Protein AF-0000000067926558 (afdb_homodimer)

Structure (mmCIF, N/CA/C/O backbone):
data_AF-0000000067926558-model_v1
#
loop_
_entity.id
_entity.type
_entity.pdbx_description
1 polymer 'Rop-like family nitrogen fixation protein'
#
loop_
_atom_site.group_PDB
_atom_site.id
_atom_site.type_symbol
_atom_site.label_atom_id
_atom_site.label_alt_id
_atom_site.label_comp_id
_atom_site.label_asym_id
_atom_site.label_entity_id
_atom_site.label_seq_id
_atom_site.pdbx_PDB_ins_code
_atom_site.Cartn_x
_atom_site.Cartn_y
_atom_site.Cartn_z
_atom_site.occupancy
_atom_site.B_iso_or_equiv
_atom_site.auth_seq_id
_atom_site.auth_comp_id
_atom_site.auth_asym_id
_atom_site.auth_atom_id
_atom_site.pdbx_PDB_model_num
ATOM 1 N N . MET A 1 1 ? 13.602 -33.906 -11.336 1 69.56 1 MET A N 1
ATOM 2 C CA . MET A 1 1 ? 12.398 -33.094 -11.203 1 69.56 1 MET A CA 1
ATOM 3 C C . MET A 1 1 ? 11.867 -32.688 -12.578 1 69.56 1 MET A C 1
ATOM 5 O O . MET A 1 1 ? 12.648 -32.406 -13.492 1 69.56 1 MET A O 1
ATOM 9 N N . SER A 1 2 ? 10.602 -33 -12.828 1 86.44 2 SER A N 1
ATOM 10 C CA . SER A 1 2 ? 10.016 -32.594 -14.102 1 86.44 2 SER A CA 1
ATOM 11 C C . SER A 1 2 ? 9.852 -31.078 -14.195 1 86.44 2 SER A C 1
ATOM 13 O O . SER A 1 2 ? 9.984 -30.375 -13.188 1 86.44 2 SER A O 1
ATOM 15 N N . ASN A 1 3 ? 9.875 -30.562 -15.383 1 87.88 3 ASN A N 1
ATOM 16 C CA . ASN A 1 3 ? 9.625 -29.141 -15.602 1 87.88 3 ASN A CA 1
ATOM 17 C C . ASN A 1 3 ? 8.391 -28.672 -14.836 1 87.88 3 ASN A C 1
ATOM 19 O O . ASN A 1 3 ? 8.398 -27.578 -14.258 1 87.88 3 ASN A O 1
ATOM 23 N N . LEU A 1 4 ? 7.43 -29.531 -14.734 1 91 4 LEU A N 1
ATOM 24 C CA . LEU A 1 4 ? 6.188 -29.188 -14.047 1 91 4 LEU A CA 1
ATOM 25 C C . LEU A 1 4 ? 6.41 -29.078 -12.547 1 91 4 LEU A C 1
ATOM 27 O O . LEU A 1 4 ? 5.902 -28.156 -11.906 1 91 4 LEU A O 1
ATOM 31 N N . GLU A 1 5 ? 7.172 -30.047 -12.047 1 93 5 GLU A N 1
ATOM 32 C CA . GLU A 1 5 ? 7.488 -30.031 -10.625 1 93 5 GLU A CA 1
ATOM 33 C C . GLU A 1 5 ? 8.258 -28.781 -10.242 1 93 5 GLU A C 1
ATOM 35 O O . GLU A 1 5 ? 8.031 -28.203 -9.18 1 93 5 GLU A O 1
ATOM 40 N N . GLU A 1 6 ? 9.109 -28.359 -11.117 1 94.5 6 GLU A N 1
ATOM 41 C CA . GLU A 1 6 ? 9.891 -27.141 -10.891 1 94.5 6 GLU A CA 1
ATOM 42 C C . GLU A 1 6 ? 9 -25.906 -10.906 1 94.5 6 GLU A C 1
ATOM 44 O O . GLU A 1 6 ? 9.18 -25 -10.086 1 94.5 6 GLU A O 1
ATOM 49 N N . LEU A 1 7 ? 8.039 -25.844 -11.828 1 95.19 7 LEU A N 1
ATOM 50 C CA . LEU A 1 7 ? 7.113 -24.719 -11.914 1 95.19 7 LEU A CA 1
ATOM 51 C C . LEU A 1 7 ? 6.219 -24.656 -10.68 1 95.19 7 LEU A C 1
ATOM 53 O O . LEU A 1 7 ? 5.938 -23.562 -10.164 1 95.19 7 LEU A O 1
ATOM 57 N N . GLN A 1 8 ? 5.871 -25.844 -10.203 1 95.81 8 GLN A N 1
ATOM 58 C CA . GLN A 1 8 ? 5.027 -25.906 -9.008 1 95.81 8 GLN A CA 1
ATOM 59 C C . GLN A 1 8 ? 5.77 -25.391 -7.781 1 95.81 8 GLN A C 1
ATOM 61 O O . GLN A 1 8 ? 5.199 -24.656 -6.965 1 95.81 8 GLN A O 1
ATOM 66 N N . LYS A 1 9 ? 6.961 -25.75 -7.758 1 96.75 9 LYS A N 1
ATOM 67 C CA . LYS A 1 9 ? 7.793 -25.297 -6.648 1 96.75 9 LYS A CA 1
ATOM 68 C C . LYS A 1 9 ? 7.992 -23.781 -6.711 1 96.75 9 LYS A C 1
ATOM 70 O O . LYS A 1 9 ? 7.961 -23.109 -5.68 1 96.75 9 LYS A O 1
ATOM 75 N N . LYS A 1 10 ? 8.211 -23.234 -7.875 1 96.94 10 LYS A N 1
ATOM 76 C CA . LYS A 1 10 ? 8.367 -21.797 -8.062 1 96.94 10 LYS A CA 1
ATOM 77 C C . LYS A 1 10 ? 7.121 -21.047 -7.621 1 96.94 10 LYS A C 1
ATOM 79 O O . LYS A 1 10 ? 7.215 -20.031 -6.93 1 96.94 10 LYS A O 1
ATOM 84 N N . VAL A 1 11 ? 5.984 -21.531 -7.984 1 97.81 11 VAL A N 1
ATOM 85 C CA . VAL A 1 11 ? 4.723 -20.875 -7.641 1 97.81 11 VAL A CA 1
ATOM 86 C C . VAL A 1 11 ? 4.539 -20.875 -6.12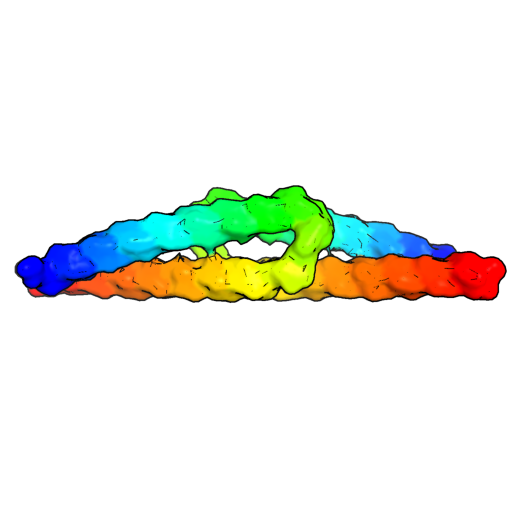1 1 97.81 11 VAL A C 1
ATOM 88 O O . VAL A 1 11 ? 4.133 -19.875 -5.539 1 97.81 11 VAL A O 1
ATOM 91 N N . ARG A 1 12 ? 4.898 -21.984 -5.559 1 97.38 12 ARG A N 1
ATOM 92 C CA . ARG A 1 12 ? 4.766 -22.078 -4.109 1 97.38 12 ARG A CA 1
ATOM 93 C C . ARG A 1 12 ? 5.664 -21.062 -3.408 1 97.38 12 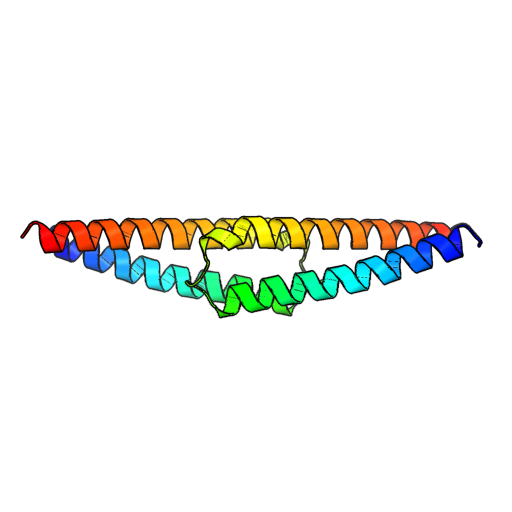ARG A C 1
ATOM 95 O O . ARG A 1 12 ? 5.238 -20.406 -2.459 1 97.38 12 ARG A O 1
ATOM 102 N N . LYS A 1 13 ? 6.836 -21 -3.865 1 97.88 13 LYS A N 1
ATOM 103 C CA . LYS A 1 13 ? 7.785 -20.047 -3.297 1 97.88 13 LYS A CA 1
ATOM 104 C C . LYS A 1 13 ? 7.297 -18.609 -3.48 1 97.88 13 LYS A C 1
ATOM 106 O O . LYS A 1 13 ? 7.395 -17.797 -2.562 1 97.88 13 LYS A O 1
ATOM 111 N N . LEU A 1 14 ? 6.797 -18.312 -4.625 1 98.12 14 LEU A N 1
ATOM 112 C CA . LEU A 1 14 ? 6.316 -16.969 -4.93 1 98.12 14 LEU A CA 1
ATOM 113 C C . LEU A 1 14 ? 5.066 -16.641 -4.113 1 98.12 14 LEU A C 1
ATOM 115 O O . LEU A 1 14 ? 4.859 -15.492 -3.725 1 98.12 14 LEU A O 1
ATOM 119 N N . GLN A 1 15 ? 4.293 -17.656 -3.793 1 97.88 15 GLN A N 1
ATOM 120 C CA . GLN A 1 15 ? 3.111 -17.453 -2.961 1 97.88 15 GLN A CA 1
ATOM 121 C C . GLN A 1 15 ? 3.502 -17.016 -1.549 1 97.88 15 GLN A C 1
ATOM 123 O O . GLN A 1 15 ? 2.893 -16.109 -0.978 1 97.88 15 GLN A O 1
ATOM 128 N N . SER A 1 16 ? 4.523 -17.688 -1.145 1 98.12 16 SER A N 1
ATOM 129 C CA . SER A 1 16 ? 5.023 -17.312 0.173 1 98.12 16 SER A CA 1
ATOM 130 C C . SER A 1 16 ? 5.566 -15.883 0.172 1 98.12 16 SER A C 1
ATOM 132 O O . SER A 1 16 ? 5.266 -15.094 1.075 1 98.12 16 SER A O 1
ATOM 134 N N . ARG A 1 17 ? 6.309 -15.523 -0.751 1 98.12 17 ARG A N 1
ATOM 135 C CA . ARG A 1 17 ? 6.867 -14.188 -0.882 1 98.12 17 ARG A CA 1
ATOM 136 C C . ARG A 1 17 ? 5.762 -13.141 -1.028 1 98.12 17 ARG A C 1
ATOM 138 O O . ARG A 1 17 ? 5.855 -12.047 -0.467 1 98.12 17 ARG A O 1
ATOM 145 N N . ALA A 1 18 ? 4.77 -13.477 -1.748 1 98.25 18 ALA A N 1
ATOM 146 C CA . ALA A 1 18 ? 3.643 -12.57 -1.945 1 98.25 18 ALA A CA 1
ATOM 147 C C . ALA A 1 18 ? 2.896 -12.328 -0.636 1 98.25 18 ALA A C 1
ATOM 149 O O . ALA A 1 18 ? 2.473 -11.203 -0.355 1 98.25 18 ALA A O 1
ATOM 150 N N . GLY A 1 19 ? 2.785 -13.367 0.165 1 97.44 19 GLY A N 1
ATOM 151 C CA . GLY A 1 19 ? 2.188 -13.219 1.481 1 97.44 19 GLY A CA 1
ATOM 152 C C . GLY A 1 19 ? 2.939 -12.242 2.369 1 97.44 19 GLY A C 1
ATOM 153 O O . GLY A 1 19 ? 2.332 -11.391 3.023 1 97.44 19 GLY A O 1
ATOM 154 N N . THR A 1 20 ? 4.195 -12.383 2.311 1 98.06 20 THR A N 1
ATOM 155 C CA . THR A 1 20 ? 5.043 -11.492 3.098 1 98.06 20 THR A CA 1
ATOM 156 C C . THR A 1 20 ? 4.93 -10.055 2.605 1 98.06 20 THR A C 1
ATOM 158 O O . THR A 1 20 ? 4.801 -9.125 3.406 1 98.06 20 THR A O 1
ATOM 161 N N . ALA A 1 21 ? 4.977 -9.891 1.312 1 97.75 21 ALA A N 1
ATOM 162 C CA . ALA A 1 21 ? 4.867 -8.555 0.726 1 97.75 21 ALA A CA 1
ATOM 163 C C . ALA A 1 21 ? 3.518 -7.922 1.051 1 97.75 21 ALA A C 1
ATOM 165 O O . ALA A 1 21 ? 3.439 -6.727 1.35 1 97.75 21 ALA A O 1
ATOM 166 N N . LYS A 1 22 ? 2.525 -8.695 0.993 1 97.75 22 LYS A N 1
ATOM 167 C CA . LYS A 1 22 ? 1.184 -8.25 1.354 1 97.75 22 LYS A CA 1
ATOM 168 C C . LYS A 1 22 ? 1.143 -7.742 2.793 1 97.75 22 LYS A C 1
ATOM 170 O O . LYS A 1 22 ? 0.62 -6.656 3.059 1 97.75 22 LYS A O 1
ATOM 175 N N . MET A 1 23 ? 1.716 -8.516 3.646 1 97.25 23 MET A N 1
ATOM 176 C CA . MET A 1 23 ? 1.694 -8.164 5.062 1 97.25 23 MET A CA 1
ATOM 177 C C . MET A 1 23 ? 2.479 -6.879 5.312 1 97.25 23 MET A C 1
ATOM 179 O O . MET A 1 23 ? 2.076 -6.051 6.133 1 97.25 23 MET A O 1
ATOM 183 N N . GLU A 1 24 ? 3.533 -6.754 4.637 1 97.62 24 GLU A N 1
ATOM 184 C CA . GLU A 1 24 ? 4.352 -5.551 4.766 1 97.62 24 GLU A CA 1
ATOM 185 C C . GLU A 1 24 ? 3.592 -4.312 4.293 1 97.62 24 GLU A C 1
ATOM 187 O O . GLU A 1 24 ? 3.621 -3.273 4.953 1 97.62 24 GLU A O 1
ATOM 192 N N . LEU A 1 25 ? 2.986 -4.426 3.209 1 98.31 25 LEU A N 1
ATOM 193 C CA . LEU A 1 25 ? 2.219 -3.303 2.68 1 98.31 25 LEU A CA 1
ATOM 194 C C . LEU A 1 25 ? 1.044 -2.971 3.594 1 98.31 25 LEU A C 1
ATOM 196 O O . LEU A 1 25 ? 0.765 -1.797 3.852 1 98.31 25 LEU A O 1
ATOM 200 N N . HIS A 1 26 ? 0.409 -4.02 3.984 1 97.25 26 HIS A N 1
ATOM 201 C CA . HIS A 1 26 ? -0.708 -3.854 4.906 1 97.25 26 HIS A CA 1
ATOM 202 C C . HIS A 1 26 ? -0.271 -3.135 6.18 1 97.25 26 HIS A C 1
ATOM 204 O O . HIS A 1 26 ? -0.895 -2.152 6.586 1 97.25 26 HIS A O 1
ATOM 210 N N . ASP A 1 27 ? 0.769 -3.619 6.816 1 96.69 27 ASP A N 1
ATOM 211 C CA . ASP A 1 27 ? 1.287 -3.021 8.047 1 96.69 27 ASP A CA 1
ATOM 212 C C . ASP A 1 27 ? 1.684 -1.564 7.82 1 96.69 27 ASP A C 1
ATOM 214 O O . ASP A 1 27 ? 1.413 -0.706 8.664 1 96.69 27 ASP A O 1
ATOM 218 N N . LEU A 1 28 ? 2.375 -1.308 6.754 1 97.75 28 LEU A N 1
ATOM 219 C CA . LEU A 1 28 ? 2.781 0.057 6.438 1 97.75 28 LEU A CA 1
ATOM 220 C C . LEU A 1 28 ? 1.569 0.976 6.332 1 97.75 28 LEU A C 1
ATOM 222 O O . LEU A 1 28 ? 1.573 2.082 6.879 1 97.75 28 LEU A O 1
ATOM 226 N N . ALA A 1 29 ? 0.563 0.484 5.637 1 97.19 29 ALA A N 1
ATOM 227 C CA . ALA A 1 29 ? -0.631 1.303 5.445 1 97.19 29 ALA A CA 1
ATOM 228 C C . ALA A 1 29 ? -1.295 1.624 6.781 1 97.19 29 ALA A C 1
ATOM 230 O O . ALA A 1 29 ? -1.766 2.744 6.992 1 97.19 29 ALA A O 1
ATOM 231 N N . GLU A 1 30 ? -1.33 0.701 7.723 1 95.88 30 GLU A N 1
ATOM 232 C CA . GLU A 1 30 ? -1.953 0.871 9.031 1 95.88 30 GLU A CA 1
ATOM 233 C C . GLU A 1 30 ? -1.202 1.9 9.867 1 95.88 30 GLU A C 1
ATOM 235 O O . GLU A 1 30 ? -1.804 2.602 10.688 1 95.88 30 GLU A O 1
ATOM 240 N N . ASP A 1 31 ? 0.043 2.008 9.594 1 95.38 31 ASP A N 1
ATOM 241 C CA . ASP A 1 31 ? 0.91 2.818 10.438 1 95.38 31 ASP A CA 1
ATOM 242 C C . ASP A 1 31 ? 1.013 4.25 9.914 1 95.38 31 ASP A C 1
ATOM 244 O O . ASP A 1 31 ? 1.597 5.117 10.57 1 95.38 31 ASP A O 1
ATOM 248 N N . LEU A 1 32 ? 0.461 4.504 8.758 1 95.69 32 LEU A N 1
ATOM 249 C CA . LEU A 1 32 ? 0.519 5.871 8.258 1 95.69 32 LEU A CA 1
ATOM 250 C C . LEU A 1 32 ? -0.087 6.848 9.258 1 95.69 32 LEU A C 1
ATOM 252 O O . LEU A 1 32 ? -1.04 6.508 9.961 1 95.69 32 LEU A O 1
ATOM 256 N N . PRO A 1 33 ? 0.751 7.957 9.289 1 95.94 33 PRO A N 1
ATOM 257 C CA . PRO A 1 33 ? 1.714 8.602 8.391 1 95.94 33 PRO A CA 1
ATOM 258 C C . PRO A 1 33 ? 3.158 8.203 8.695 1 95.94 33 PRO A C 1
ATOM 260 O O . PRO A 1 33 ? 4.078 8.633 7.996 1 95.94 33 PRO A O 1
ATOM 263 N N . VAL A 1 34 ? 3.279 7.387 9.75 1 94.06 34 VAL A N 1
ATOM 264 C CA . VAL A 1 34 ? 4.633 6.926 10.047 1 94.06 34 VAL A CA 1
ATOM 265 C C . VAL A 1 34 ? 5.199 6.184 8.836 1 94.06 34 VAL A C 1
ATOM 267 O O . VAL A 1 34 ? 4.504 5.387 8.203 1 94.06 34 VAL A O 1
ATOM 270 N N . ASN A 1 35 ? 6.484 6.527 8.406 1 95.44 35 ASN A N 1
ATOM 271 C CA . ASN A 1 35 ? 7.211 5.867 7.324 1 95.44 35 ASN A CA 1
ATOM 272 C C . ASN A 1 35 ? 6.508 6.051 5.98 1 95.44 35 ASN A C 1
ATOM 274 O O . ASN A 1 35 ? 6.543 5.156 5.133 1 95.44 35 ASN A O 1
ATOM 278 N N . TRP A 1 36 ? 5.844 7.156 5.844 1 97.31 36 TRP A N 1
ATOM 279 C CA . TRP A 1 36 ? 5.137 7.406 4.59 1 97.31 36 TRP A CA 1
ATOM 280 C C . TRP A 1 36 ? 6.105 7.434 3.416 1 97.31 36 TRP A C 1
ATOM 282 O O . TRP A 1 36 ? 5.734 7.094 2.289 1 97.31 36 TRP A O 1
ATOM 292 N N . THR A 1 37 ? 7.324 7.734 3.619 1 97.62 37 THR A N 1
ATOM 293 C CA . THR A 1 37 ? 8.312 7.844 2.553 1 97.62 37 THR A CA 1
ATOM 294 C C . THR A 1 37 ? 8.672 6.465 2.004 1 97.62 37 THR A C 1
ATOM 296 O O . THR A 1 37 ? 9.297 6.355 0.945 1 97.62 37 THR A O 1
ATOM 299 N N . GLN A 1 38 ? 8.203 5.426 2.693 1 97.75 38 GLN A N 1
ATOM 300 C CA . GLN A 1 38 ? 8.508 4.062 2.277 1 97.75 38 GLN A CA 1
ATOM 301 C C . GLN A 1 38 ? 7.406 3.504 1.379 1 97.75 38 GLN A C 1
ATOM 303 O O . GLN A 1 38 ? 7.531 2.398 0.848 1 97.75 38 GLN A O 1
ATOM 308 N N . ILE A 1 39 ? 6.34 4.207 1.167 1 98.5 39 ILE A N 1
ATOM 309 C CA . ILE A 1 39 ? 5.168 3.73 0.445 1 98.5 39 ILE A CA 1
ATOM 310 C C . ILE A 1 39 ? 5.578 3.256 -0.947 1 98.5 39 ILE A C 1
ATOM 312 O O . ILE A 1 39 ? 5.25 2.135 -1.349 1 98.5 39 ILE A O 1
ATOM 316 N N . LYS A 1 40 ? 6.355 4.062 -1.646 1 97.56 40 LYS A N 1
ATOM 317 C CA . LYS A 1 40 ? 6.676 3.766 -3.039 1 97.56 40 LYS A CA 1
ATOM 318 C C . LYS A 1 40 ? 7.516 2.496 -3.152 1 97.56 40 LYS A C 1
ATOM 320 O O . LYS A 1 40 ? 7.219 1.617 -3.963 1 97.56 40 LYS A O 1
ATOM 325 N N . VAL A 1 41 ? 8.469 2.385 -2.309 1 97.69 41 VAL A N 1
ATOM 326 C CA . VAL A 1 41 ? 9.406 1.269 -2.41 1 97.69 41 VAL A CA 1
ATOM 327 C C . VAL A 1 41 ? 8.703 -0.031 -2.021 1 97.69 41 VAL A C 1
ATOM 329 O O . VAL A 1 41 ? 8.875 -1.058 -2.682 1 97.69 41 VAL A O 1
ATOM 332 N N . VAL A 1 42 ? 7.863 -0.007 -0.917 1 98.25 42 VAL A N 1
ATOM 333 C CA . VAL A 1 42 ? 7.152 -1.198 -0.459 1 98.25 42 VAL A CA 1
ATOM 334 C C . VAL A 1 42 ? 6.098 -1.6 -1.487 1 98.25 42 VAL A C 1
ATOM 336 O O . VAL A 1 42 ? 5.941 -2.783 -1.796 1 98.25 42 VAL A O 1
ATOM 339 N N . ALA A 1 43 ? 5.461 -0.628 -2.045 1 98.44 43 ALA A N 1
ATOM 340 C CA . ALA A 1 43 ? 4.438 -0.89 -3.055 1 98.44 43 ALA A CA 1
ATOM 341 C C . ALA A 1 43 ? 5.055 -1.478 -4.32 1 98.44 43 ALA A C 1
ATOM 343 O O . ALA A 1 43 ? 4.508 -2.41 -4.91 1 98.44 43 ALA A O 1
ATOM 344 N N . GLU A 1 44 ? 6.168 -0.911 -4.777 1 97.94 44 GLU A N 1
ATOM 345 C CA . GLU A 1 44 ? 6.852 -1.425 -5.961 1 97.94 44 GLU A CA 1
ATOM 346 C C . GLU A 1 44 ? 7.305 -2.867 -5.754 1 97.94 44 GLU A C 1
ATOM 348 O O . GLU A 1 44 ? 7.164 -3.703 -6.648 1 97.94 44 GLU A O 1
ATOM 353 N N . ARG A 1 45 ? 7.828 -3.141 -4.574 1 98.12 45 ARG A N 1
ATOM 354 C CA . ARG A 1 45 ? 8.234 -4.504 -4.246 1 98.12 45 ARG A CA 1
ATOM 355 C C . ARG A 1 45 ? 7.039 -5.445 -4.246 1 98.12 45 ARG A C 1
ATOM 357 O O . ARG A 1 45 ? 7.113 -6.551 -4.793 1 98.12 45 ARG A O 1
ATOM 364 N N . THR A 1 46 ? 5.938 -4.992 -3.674 1 98.69 46 THR A N 1
ATOM 365 C CA . THR A 1 46 ? 4.73 -5.809 -3.609 1 98.69 46 THR A CA 1
ATOM 366 C C . THR A 1 46 ? 4.176 -6.066 -5.008 1 98.69 46 THR A C 1
ATOM 368 O O . THR A 1 46 ? 3.865 -7.207 -5.355 1 98.69 46 THR A O 1
ATOM 371 N N . PHE A 1 47 ? 4.16 -5.086 -5.824 1 98.56 47 PHE A N 1
ATOM 372 C 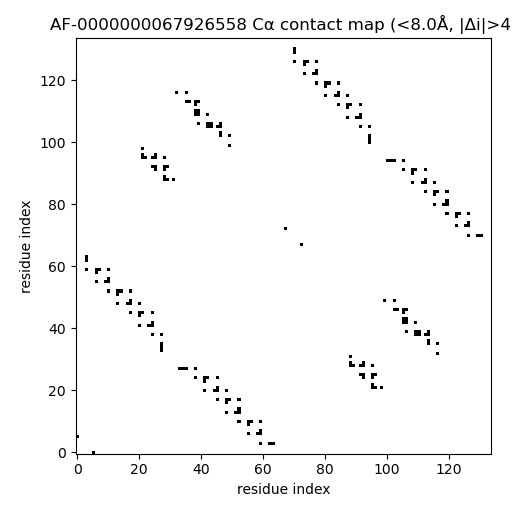CA . PHE A 1 47 ? 3.695 -5.223 -7.199 1 98.56 47 PHE A CA 1
ATOM 373 C C . PHE A 1 47 ? 4.539 -6.242 -7.957 1 98.56 47 PHE A C 1
ATOM 375 O O . PHE A 1 47 ? 3.998 -7.117 -8.641 1 98.56 47 PHE A O 1
ATOM 382 N N . ALA A 1 48 ? 5.832 -6.109 -7.832 1 98.5 48 ALA A N 1
ATOM 383 C CA . ALA A 1 48 ? 6.746 -6.977 -8.57 1 98.5 48 ALA A CA 1
ATOM 384 C C . ALA A 1 48 ? 6.539 -8.445 -8.188 1 98.5 48 ALA A C 1
ATOM 386 O O . ALA A 1 48 ? 6.547 -9.32 -9.055 1 98.5 48 ALA A O 1
ATOM 387 N N . VAL A 1 49 ? 6.301 -8.656 -6.895 1 98.31 49 VAL A N 1
ATOM 388 C CA . VAL A 1 49 ? 6.133 -10.023 -6.43 1 98.31 49 VAL A CA 1
ATOM 389 C C . VAL A 1 49 ? 4.832 -10.602 -6.98 1 98.31 49 VAL A C 1
ATOM 391 O O . VAL A 1 49 ? 4.801 -11.75 -7.445 1 98.31 49 VAL A O 1
ATOM 394 N N . PHE A 1 50 ? 3.805 -9.828 -6.984 1 98.56 50 PHE A N 1
ATOM 395 C CA . PHE A 1 50 ? 2.523 -10.328 -7.469 1 98.56 50 PHE A CA 1
ATOM 396 C C . PHE A 1 50 ? 2.541 -10.477 -8.984 1 98.56 50 PHE A C 1
ATOM 398 O O . PHE A 1 50 ? 1.91 -11.391 -9.531 1 98.56 50 PHE A O 1
ATOM 405 N N . ALA A 1 51 ? 3.266 -9.609 -9.68 1 98.19 51 ALA A N 1
ATOM 406 C CA . ALA A 1 51 ? 3.43 -9.758 -11.125 1 98.19 51 ALA A CA 1
ATOM 407 C C . ALA A 1 51 ? 4.168 -11.047 -11.469 1 98.19 51 ALA A C 1
ATOM 409 O O . ALA A 1 51 ? 3.783 -11.766 -12.398 1 98.19 51 ALA A O 1
ATOM 410 N N . GLU A 1 52 ? 5.18 -11.273 -10.711 1 98.19 52 GLU A N 1
ATOM 411 C CA . GLU A 1 52 ? 5.93 -12.508 -10.914 1 98.19 52 GLU A CA 1
ATOM 412 C C . GLU A 1 52 ? 5.07 -13.734 -10.609 1 98.19 52 GLU A C 1
ATOM 414 O O . GLU A 1 52 ? 5.117 -14.727 -11.336 1 98.19 52 GLU A O 1
ATOM 419 N N . LEU A 1 53 ? 4.309 -13.656 -9.5 1 98.25 53 LEU A N 1
ATOM 420 C CA . LEU A 1 53 ? 3.42 -14.75 -9.125 1 98.25 53 LEU A CA 1
ATOM 421 C C . LEU A 1 53 ? 2.383 -15.008 -10.211 1 98.25 53 LEU A C 1
ATOM 423 O O . LEU A 1 53 ? 2.146 -16.156 -10.594 1 98.25 53 LEU A O 1
ATOM 427 N N . ASP A 1 54 ? 1.815 -13.992 -10.68 1 97.44 54 ASP A N 1
ATOM 428 C CA . ASP A 1 54 ? 0.812 -14.109 -11.734 1 97.44 54 ASP A CA 1
ATOM 429 C C . ASP A 1 54 ? 1.4 -14.758 -12.984 1 97.44 54 ASP A C 1
ATOM 431 O O . ASP A 1 54 ? 0.779 -15.641 -13.586 1 97.44 54 ASP A O 1
ATOM 435 N N . ALA A 1 55 ? 2.592 -14.289 -13.375 1 97.56 55 ALA A N 1
ATOM 436 C CA . ALA A 1 55 ? 3.271 -14.852 -14.539 1 97.56 55 ALA A CA 1
ATOM 437 C C . ALA A 1 55 ? 3.572 -16.328 -14.336 1 97.56 55 ALA A C 1
ATOM 439 O O . ALA A 1 55 ? 3.377 -17.141 -15.242 1 97.56 55 ALA A O 1
ATOM 440 N N . ALA A 1 56 ? 3.998 -16.641 -13.125 1 97.62 56 ALA A N 1
ATOM 441 C CA . ALA A 1 56 ? 4.344 -18.031 -12.82 1 97.62 56 ALA A CA 1
ATOM 442 C C . ALA A 1 56 ? 3.107 -18.922 -12.844 1 97.62 56 ALA A C 1
ATOM 444 O O . ALA A 1 56 ? 3.162 -20.047 -13.328 1 97.62 56 ALA A O 1
ATOM 445 N N . LYS A 1 57 ? 2.008 -18.438 -12.359 1 97.25 57 LYS A N 1
ATOM 446 C CA . LYS A 1 57 ? 0.759 -19.188 -12.375 1 97.25 57 LYS A CA 1
ATOM 447 C C . LYS A 1 57 ? 0.281 -19.438 -13.805 1 97.25 57 LYS A C 1
ATOM 449 O O . LYS A 1 57 ? -0.206 -20.516 -14.117 1 97.25 57 LYS A O 1
ATOM 454 N N . ARG A 1 58 ? 0.472 -18.469 -14.617 1 96.5 58 ARG A N 1
ATOM 455 C CA . ARG A 1 58 ? 0.1 -18.609 -16.016 1 96.5 58 ARG A CA 1
ATOM 456 C C . ARG A 1 58 ? 0.976 -19.656 -16.719 1 96.5 58 ARG A C 1
ATOM 458 O O . ARG A 1 58 ? 0.482 -20.469 -17.5 1 96.5 58 ARG A O 1
ATOM 465 N N . ASP A 1 59 ? 2.23 -19.594 -16.391 1 95.88 59 ASP A N 1
ATOM 466 C CA . ASP A 1 59 ? 3.158 -20.578 -16.938 1 95.88 59 ASP A CA 1
ATOM 467 C C . ASP A 1 59 ? 2.795 -21.984 -16.484 1 95.88 59 ASP A C 1
ATOM 469 O O . ASP A 1 59 ? 2.834 -22.922 -17.281 1 95.88 59 ASP A O 1
ATOM 473 N N . LEU A 1 60 ? 2.467 -22.188 -15.234 1 95.62 60 LEU A N 1
ATOM 474 C CA . LEU A 1 60 ? 2.086 -23.484 -14.68 1 95.62 60 LEU A CA 1
ATOM 475 C C . LEU A 1 60 ? 0.812 -24 -15.344 1 95.62 60 LEU A C 1
ATOM 477 O O . LEU A 1 60 ? 0.747 -25.156 -15.742 1 95.62 60 LEU A O 1
ATOM 481 N N . ALA A 1 61 ? -0.17 -23.094 -15.484 1 94.81 61 ALA A N 1
ATOM 482 C CA . ALA A 1 61 ? -1.43 -23.469 -16.109 1 94.81 61 ALA A CA 1
ATOM 483 C C . ALA A 1 61 ? -1.206 -23.906 -17.562 1 94.81 61 ALA A C 1
ATOM 485 O O . ALA A 1 61 ? -1.782 -24.906 -18.016 1 94.81 61 ALA A O 1
ATOM 486 N N . ALA A 1 62 ? -0.304 -23.188 -18.234 1 93.81 62 ALA A N 1
ATOM 487 C CA . ALA A 1 62 ? -0.001 -23.5 -19.625 1 93.81 62 ALA A CA 1
ATOM 488 C C . ALA A 1 62 ? 0.703 -24.844 -19.75 1 93.81 62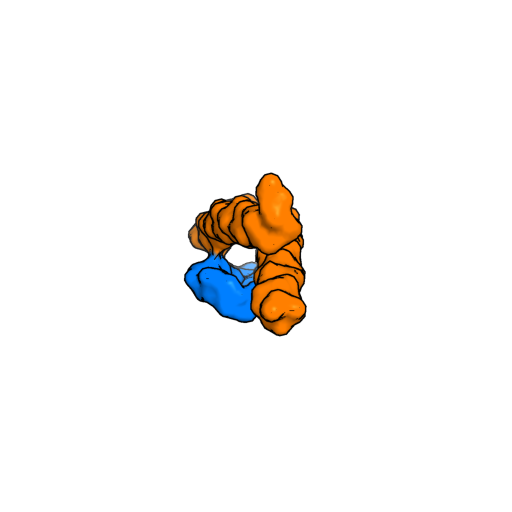 ALA A C 1
ATOM 490 O O . ALA A 1 62 ? 0.457 -25.609 -20.688 1 93.81 62 ALA A O 1
ATOM 491 N N . SER A 1 63 ? 1.535 -25.188 -18.781 1 90.31 63 SER A N 1
ATOM 492 C CA . SER A 1 63 ? 2.297 -26.438 -18.781 1 90.31 63 SER A CA 1
ATOM 493 C C . SER A 1 63 ? 1.411 -27.625 -18.438 1 90.31 63 SER A C 1
AT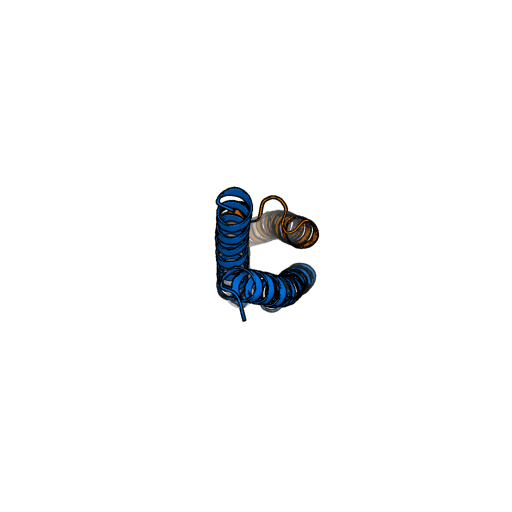OM 495 O O . SER A 1 63 ? 1.659 -28.734 -18.891 1 90.31 63 SER A O 1
ATOM 497 N N . GLU A 1 64 ? 0.424 -27.406 -17.609 1 89.31 64 GLU A N 1
ATOM 498 C CA . GLU A 1 64 ? -0.5 -28.469 -17.219 1 89.31 64 GLU A CA 1
ATOM 499 C C . GLU A 1 64 ? -1.445 -28.828 -18.375 1 89.31 64 GLU A C 1
ATOM 501 O O . GLU A 1 64 ? -1.849 -29.984 -18.516 1 89.31 64 GLU A O 1
ATOM 506 N N . THR A 1 65 ? -1.755 -27.797 -19.172 1 86.44 65 THR A N 1
ATOM 507 C CA . THR A 1 65 ? -2.668 -28.031 -20.297 1 86.44 65 THR A CA 1
ATOM 508 C C . THR A 1 65 ? -1.93 -28.641 -21.484 1 86.44 65 THR A C 1
ATOM 510 O O . THR A 1 65 ? -2.529 -29.344 -22.297 1 86.44 65 THR A O 1
ATOM 513 N N . ALA A 1 66 ? -0.732 -28.406 -21.625 1 82.38 66 ALA A N 1
ATOM 514 C CA . ALA A 1 66 ? 0.062 -28.922 -22.734 1 82.38 66 ALA A CA 1
ATOM 515 C C . ALA A 1 66 ? 0.394 -30.406 -22.531 1 82.38 66 ALA A C 1
ATOM 517 O O . ALA A 1 66 ? 0.797 -31.094 -23.484 1 82.38 66 ALA A O 1
ATOM 518 N N . ARG A 1 67 ? 0.104 -31.016 -21.391 1 67.38 67 ARG A N 1
ATOM 519 C CA . ARG A 1 67 ? 0.35 -32.438 -21.156 1 67.38 67 ARG A CA 1
ATOM 520 C C . ARG A 1 67 ? -0.924 -33.25 -21.359 1 67.38 67 ARG A C 1
ATOM 522 O O . ARG A 1 67 ? -2.021 -32.781 -21.047 1 67.38 67 ARG A O 1
ATOM 529 N N . MET B 1 1 ? -9.25 36.469 5.441 1 69.44 1 MET B N 1
ATOM 530 C CA . MET B 1 1 ? -8.523 35.312 5.98 1 69.44 1 MET B CA 1
ATOM 531 C C . MET B 1 1 ? -7.016 35.562 5.941 1 69.44 1 MET B C 1
ATOM 533 O O . MET B 1 1 ? -6.504 36.156 4.996 1 69.44 1 MET B O 1
ATOM 537 N N . SER B 1 2 ? -6.383 35.438 7.094 1 85.94 2 SER B N 1
ATOM 538 C CA . SER B 1 2 ? -4.934 35.594 7.129 1 85.94 2 SER B CA 1
ATOM 539 C C . SER B 1 2 ? -4.219 34.469 6.414 1 85.94 2 SER B C 1
ATOM 541 O O . SER B 1 2 ? -4.828 33.438 6.098 1 85.94 2 SER B O 1
ATOM 543 N N . ASN B 1 3 ? -3.076 34.719 5.91 1 87.69 3 ASN B N 1
ATOM 544 C CA . ASN B 1 3 ? -2.252 33.688 5.293 1 87.69 3 ASN B CA 1
ATOM 545 C C . ASN B 1 3 ? -2.164 32.438 6.176 1 87.69 3 ASN B C 1
ATOM 547 O O . ASN B 1 3 ? -2.24 31.328 5.68 1 87.69 3 ASN B O 1
ATOM 551 N N . LEU B 1 4 ? -2.16 32.688 7.438 1 90.94 4 LEU B N 1
ATOM 552 C CA . LEU B 1 4 ? -2.057 31.578 8.391 1 90.94 4 LEU B CA 1
ATOM 553 C C . LEU B 1 4 ? -3.342 30.75 8.406 1 90.94 4 LEU B C 1
ATOM 555 O O . LEU B 1 4 ? -3.295 29.516 8.438 1 90.94 4 LEU B O 1
ATOM 559 N N . GLU B 1 5 ? -4.453 31.5 8.406 1 92.94 5 GLU B N 1
ATOM 560 C CA . GLU B 1 5 ? -5.75 30.828 8.398 1 92.94 5 GLU B CA 1
ATOM 561 C C . GLU B 1 5 ? -5.918 29.984 7.145 1 92.94 5 GLU B C 1
ATOM 563 O O . GLU B 1 5 ? -6.477 28.875 7.207 1 92.94 5 GLU B O 1
ATOM 568 N N . GLU B 1 6 ? -5.406 30.469 6.066 1 94.56 6 GLU B N 1
ATOM 569 C CA . GLU B 1 6 ? -5.473 29.734 4.805 1 94.56 6 GLU B CA 1
ATOM 570 C C . GLU B 1 6 ? -4.609 28.484 4.852 1 94.56 6 GLU B C 1
ATOM 572 O O . GLU B 1 6 ? -5.012 27.422 4.352 1 94.56 6 GLU B O 1
ATOM 577 N N . LEU B 1 7 ? -3.434 28.562 5.445 1 95.19 7 LEU B N 1
ATOM 578 C CA . LEU B 1 7 ? -2.535 27.422 5.57 1 95.19 7 LEU B CA 1
ATOM 579 C C . LEU B 1 7 ? -3.135 26.359 6.488 1 95.19 7 LEU B C 1
ATOM 581 O O . LEU B 1 7 ? -3.023 25.156 6.211 1 95.19 7 LEU B O 1
ATOM 585 N N . GLN B 1 8 ? -3.826 26.859 7.508 1 95.75 8 GLN B N 1
ATOM 586 C CA . GLN B 1 8 ? -4.457 25.938 8.445 1 95.75 8 GLN B CA 1
ATOM 587 C C . GLN B 1 8 ? -5.59 25.156 7.781 1 95.75 8 GLN B C 1
ATOM 589 O O . GLN B 1 8 ? -5.738 23.953 7.992 1 95.75 8 GLN B O 1
ATOM 594 N N . LYS B 1 9 ? -6.258 25.875 7.008 1 96.69 9 LYS B N 1
ATOM 595 C CA . LYS B 1 9 ? -7.348 25.234 6.273 1 96.69 9 LYS B CA 1
ATOM 596 C C . LYS B 1 9 ? -6.812 24.219 5.27 1 96.69 9 LYS B C 1
ATOM 598 O O . LYS B 1 9 ? -7.383 23.141 5.113 1 96.69 9 LYS B O 1
ATOM 603 N N . LYS B 1 10 ? -5.742 24.531 4.59 1 97 10 LYS B N 1
ATOM 604 C CA . LYS B 1 10 ? -5.113 23.625 3.639 1 97 10 LYS B CA 1
ATOM 605 C C . LYS B 1 10 ? -4.652 22.344 4.324 1 97 10 LYS B C 1
ATOM 607 O O . LYS B 1 10 ? -4.879 21.25 3.814 1 97 10 LYS B O 1
ATOM 612 N N . VAL B 1 11 ? -4.047 22.469 5.445 1 97.81 11 VAL B N 1
ATOM 613 C CA . VAL B 1 11 ? -3.537 21.312 6.18 1 97.81 11 VAL B CA 1
ATOM 614 C C . VAL B 1 11 ? -4.699 20.406 6.605 1 97.81 11 VAL B C 1
ATOM 616 O O . VAL B 1 11 ? -4.621 19.188 6.488 1 97.81 11 VAL B O 1
ATOM 619 N N . ARG B 1 12 ? -5.734 21.078 7.02 1 97.44 12 ARG B N 1
ATOM 620 C CA . ARG B 1 12 ? -6.902 20.312 7.445 1 97.44 12 ARG B CA 1
ATOM 621 C C . ARG B 1 12 ? -7.484 19.516 6.281 1 97.44 12 ARG B C 1
ATOM 623 O O . ARG B 1 12 ? -7.824 18.328 6.438 1 97.44 12 ARG B O 1
ATOM 630 N N . LYS B 1 13 ? -7.59 20.156 5.199 1 97.88 13 LYS B N 1
ATOM 631 C CA . LYS B 1 13 ? -8.102 19.5 4.004 1 97.88 13 LYS B CA 1
ATOM 632 C C . LYS B 1 13 ? -7.195 18.344 3.582 1 97.88 13 LYS B C 1
ATOM 634 O O . LYS B 1 13 ? -7.68 17.266 3.219 1 97.88 13 LYS B O 1
ATOM 639 N N . LEU B 1 14 ? -5.922 18.547 3.613 1 98.19 14 LEU B N 1
ATOM 640 C CA . LEU B 1 14 ? -4.953 17.516 3.221 1 98.19 14 LEU B CA 1
ATOM 641 C C . LEU B 1 14 ? -4.961 16.359 4.207 1 98.19 14 LEU B C 1
ATOM 643 O O . LEU B 1 14 ? -4.75 15.211 3.816 1 98.19 14 LEU B O 1
ATOM 647 N N . GLN B 1 15 ? -5.277 16.656 5.453 1 97.94 15 GLN B N 1
ATOM 648 C CA . GLN B 1 15 ? -5.367 15.586 6.453 1 97.94 15 GLN B CA 1
ATOM 649 C C . GLN B 1 15 ? -6.527 14.648 6.152 1 97.94 15 GLN B C 1
ATOM 651 O O . GLN B 1 15 ? -6.387 13.43 6.254 1 97.94 15 GLN B O 1
ATOM 656 N N . SER B 1 16 ? -7.555 15.305 5.758 1 98.12 16 SER B N 1
ATOM 657 C CA . SER B 1 16 ? -8.703 14.492 5.379 1 98.12 16 SER B CA 1
ATOM 658 C C . SER B 1 16 ? -8.398 13.633 4.156 1 98.12 16 SER B C 1
ATOM 660 O O . SER B 1 16 ? -8.711 12.445 4.133 1 98.12 16 SER B O 1
ATOM 662 N N . ARG B 1 17 ? -7.832 14.164 3.182 1 98.12 17 ARG B N 1
ATOM 663 C CA . ARG B 1 17 ? -7.461 13.445 1.969 1 98.12 17 ARG B CA 1
ATOM 664 C C . ARG B 1 17 ? -6.469 12.328 2.277 1 98.12 17 ARG B C 1
ATOM 666 O O . ARG B 1 17 ? -6.555 11.242 1.702 1 98.12 17 ARG B O 1
ATOM 673 N N . ALA B 1 18 ? -5.578 12.586 3.141 1 98.25 18 ALA B N 1
ATOM 674 C CA . ALA B 1 18 ? -4.586 11.594 3.533 1 98.25 18 ALA B CA 1
ATOM 675 C C . ALA B 1 18 ? -5.25 10.406 4.242 1 98.25 18 ALA B C 1
ATOM 677 O O . ALA B 1 18 ? -4.867 9.258 4.023 1 98.25 18 ALA B O 1
ATOM 678 N N . GLY B 1 19 ? -6.25 10.703 5.055 1 97.5 19 GLY B N 1
ATOM 679 C CA . GLY B 1 19 ? -7.012 9.641 5.691 1 97.5 19 GLY B CA 1
ATOM 680 C C . GLY B 1 19 ? -7.695 8.719 4.703 1 97.5 19 GLY B C 1
ATOM 681 O O . GLY B 1 19 ? -7.645 7.496 4.848 1 97.5 19 GLY B O 1
ATOM 682 N N . THR B 1 20 ? -8.25 9.336 3.742 1 98.06 20 THR B N 1
ATOM 683 C CA . THR B 1 20 ? -8.922 8.562 2.701 1 98.06 20 THR B CA 1
ATOM 684 C C . THR B 1 20 ? -7.922 7.719 1.921 1 98.06 20 THR B C 1
ATOM 686 O O . THR B 1 20 ? -8.172 6.539 1.663 1 98.06 20 THR B O 1
ATOM 689 N N . ALA B 1 21 ? -6.816 8.312 1.558 1 97.75 21 ALA B N 1
ATOM 690 C CA . ALA B 1 21 ? -5.781 7.598 0.813 1 97.75 21 ALA B CA 1
ATOM 691 C C . ALA B 1 21 ? -5.223 6.438 1.631 1 97.75 21 ALA B C 1
ATOM 693 O O . ALA B 1 21 ? -4.98 5.355 1.095 1 97.75 21 ALA B O 1
ATOM 694 N N . LYS B 1 22 ? -5.047 6.664 2.85 1 97.75 22 LYS B N 1
ATOM 695 C CA . LYS B 1 22 ? -4.594 5.625 3.766 1 97.75 22 LYS B CA 1
ATOM 696 C C . LYS B 1 22 ? -5.559 4.445 3.781 1 97.75 22 LYS B C 1
ATOM 698 O O . LYS B 1 22 ? -5.137 3.291 3.666 1 97.75 22 LYS B O 1
ATOM 703 N N . MET B 1 23 ? -6.793 4.777 3.904 1 97.38 23 MET B N 1
ATOM 704 C CA . MET B 1 23 ? -7.805 3.727 3.982 1 97.38 23 MET B CA 1
ATOM 705 C C . MET B 1 23 ? -7.863 2.928 2.684 1 97.38 23 MET B C 1
ATOM 707 O O . MET B 1 23 ? -8.031 1.709 2.707 1 97.38 23 MET B O 1
ATOM 711 N N . GLU B 1 24 ? -7.719 3.605 1.635 1 97.69 24 GLU B N 1
ATOM 712 C CA . GLU B 1 24 ? -7.727 2.945 0.332 1 97.69 24 GLU B CA 1
ATOM 713 C C . GLU B 1 24 ? -6.543 1.991 0.192 1 97.69 24 GLU B C 1
ATOM 715 O O . GLU B 1 24 ? -6.699 0.866 -0.286 1 97.69 24 GLU B O 1
ATOM 720 N N . LEU B 1 25 ? -5.438 2.451 0.55 1 98.38 25 LEU B N 1
ATOM 721 C CA . LEU B 1 25 ? -4.246 1.609 0.47 1 98.38 25 LEU B CA 1
ATOM 722 C C . LEU B 1 25 ? -4.359 0.416 1.412 1 98.38 25 LEU B C 1
ATOM 724 O O . LEU B 1 25 ? -4.008 -0.707 1.044 1 98.38 25 LEU B O 1
ATOM 728 N N . HIS B 1 26 ? -4.797 0.733 2.574 1 97.25 26 HIS B N 1
ATOM 729 C CA . HIS B 1 26 ? -5.008 -0.319 3.562 1 97.25 26 HIS B CA 1
ATOM 730 C C . HIS B 1 26 ? -5.965 -1.385 3.037 1 97.25 26 HIS B C 1
ATOM 732 O O . HIS B 1 26 ? -5.656 -2.578 3.086 1 97.25 26 HIS B O 1
ATOM 738 N N . ASP B 1 27 ? -7.117 -0.974 2.564 1 96.75 27 ASP B N 1
ATOM 739 C CA . ASP B 1 27 ? -8.117 -1.896 2.033 1 96.75 27 ASP B CA 1
ATOM 740 C C . ASP B 1 27 ? -7.551 -2.711 0.873 1 96.75 27 ASP B C 1
ATOM 742 O O . ASP B 1 27 ? -7.793 -3.916 0.778 1 96.75 27 ASP B O 1
ATOM 746 N N . LEU B 1 28 ? -6.887 -2.059 -0.022 1 97.81 28 LEU B N 1
ATOM 747 C CA . LEU B 1 28 ? -6.289 -2.748 -1.159 1 97.81 28 LEU B CA 1
ATOM 748 C C . LEU B 1 28 ? -5.324 -3.836 -0.69 1 97.81 28 LEU B C 1
ATOM 750 O O . LEU B 1 28 ? -5.355 -4.957 -1.201 1 97.81 28 LEU B O 1
ATOM 754 N N . ALA B 1 29 ? -4.5 -3.477 0.271 1 97.25 29 ALA B N 1
ATOM 755 C CA . ALA B 1 29 ? -3.518 -4.438 0.766 1 97.25 29 ALA B CA 1
ATOM 756 C C . ALA B 1 29 ? -4.199 -5.66 1.371 1 97.25 29 ALA B C 1
ATOM 758 O O . ALA B 1 29 ? -3.744 -6.789 1.182 1 97.25 29 ALA B O 1
ATOM 759 N N . GLU B 1 30 ? -5.305 -5.496 2.08 1 95.94 30 GLU B N 1
ATOM 760 C CA . GLU B 1 30 ? -6.039 -6.574 2.73 1 95.94 30 GLU B CA 1
ATOM 761 C C . GLU B 1 30 ? -6.66 -7.516 1.702 1 95.94 30 GLU B C 1
ATOM 763 O O . GLU B 1 30 ? -6.797 -8.719 1.952 1 95.94 30 GLU B O 1
ATOM 768 N N . ASP B 1 31 ? -6.938 -6.965 0.578 1 95.44 31 ASP B N 1
ATOM 769 C CA . ASP B 1 31 ? -7.695 -7.707 -0.425 1 95.44 31 ASP B CA 1
ATOM 770 C C . ASP B 1 31 ? -6.766 -8.453 -1.377 1 95.44 31 ASP B C 1
ATOM 772 O O . ASP B 1 31 ? -7.223 -9.242 -2.205 1 95.44 31 ASP B O 1
ATOM 776 N N . LEU B 1 32 ? -5.484 -8.227 -1.278 1 95.69 32 LEU B N 1
ATOM 777 C CA . LEU B 1 32 ? -4.578 -8.953 -2.158 1 95.69 32 LEU B CA 1
ATOM 778 C C . LEU B 1 32 ? -4.77 -10.461 -2.01 1 95.69 32 LEU B C 1
ATOM 780 O O . LEU B 1 32 ? -5.066 -10.945 -0.916 1 95.69 32 LEU B O 1
ATOM 784 N N . PRO B 1 33 ? -4.746 -10.977 -3.305 1 95.94 33 PRO B N 1
ATOM 785 C CA . PRO B 1 33 ? -4.184 -10.602 -4.605 1 95.94 33 PRO B CA 1
ATOM 786 C C . PRO B 1 33 ? -5.207 -9.922 -5.516 1 95.94 33 PRO B C 1
ATOM 788 O O . PRO B 1 33 ? -4.871 -9.516 -6.629 1 95.94 33 PRO B O 1
ATOM 791 N N . VAL B 1 34 ? -6.418 -9.852 -4.992 1 94.06 34 VAL B N 1
ATOM 792 C CA . VAL B 1 34 ? -7.418 -9.156 -5.793 1 94.06 34 VAL B CA 1
ATOM 793 C C . VAL B 1 34 ? -6.961 -7.727 -6.07 1 94.06 34 VAL B C 1
ATOM 795 O O . VAL B 1 34 ? -6.449 -7.051 -5.176 1 94.06 34 VAL B O 1
ATOM 798 N N . ASN B 1 35 ? -7.035 -7.258 -7.367 1 95.38 35 ASN B N 1
ATOM 799 C CA . ASN B 1 35 ? -6.719 -5.902 -7.797 1 95.38 35 ASN B CA 1
ATOM 800 C C . ASN B 1 35 ? -5.246 -5.566 -7.562 1 95.38 35 ASN B C 1
ATOM 802 O O . ASN B 1 35 ? -4.906 -4.426 -7.254 1 95.38 35 ASN B O 1
ATOM 806 N N . TRP B 1 36 ? -4.43 -6.555 -7.66 1 97.25 36 TRP B N 1
ATOM 807 C CA . TRP B 1 36 ? -3.004 -6.324 -7.445 1 97.25 36 TRP B CA 1
ATOM 808 C C . TRP B 1 36 ? -2.453 -5.332 -8.461 1 97.25 36 TRP B C 1
ATOM 810 O O . TRP B 1 36 ? -1.497 -4.609 -8.18 1 97.25 36 TRP B O 1
ATOM 820 N N . THR B 1 37 ? -3.035 -5.215 -9.586 1 97.69 37 THR B N 1
ATOM 821 C CA . THR B 1 37 ? -2.553 -4.336 -10.648 1 97.69 37 THR B CA 1
ATOM 822 C C . THR B 1 37 ? -2.781 -2.871 -10.281 1 97.69 37 THR B C 1
ATOM 824 O O . THR B 1 37 ? -2.23 -1.975 -10.922 1 97.69 37 THR B O 1
ATOM 827 N N . GLN B 1 38 ? -3.535 -2.654 -9.195 1 97.75 38 GLN B N 1
ATOM 828 C CA . GLN B 1 38 ? -3.844 -1.293 -8.773 1 97.75 38 GLN B CA 1
ATOM 829 C C . GLN B 1 38 ? -2.844 -0.803 -7.727 1 97.75 38 GLN B C 1
ATOM 831 O O . GLN B 1 38 ? -2.885 0.36 -7.32 1 97.75 38 GLN B O 1
ATOM 836 N N . ILE B 1 39 ? -1.939 -1.615 -7.293 1 98.44 39 ILE B N 1
ATOM 837 C CA . ILE B 1 39 ? -1.023 -1.309 -6.199 1 98.44 39 ILE B CA 1
ATOM 838 C C . ILE B 1 39 ? -0.24 -0.039 -6.523 1 98.44 39 ILE B C 1
ATOM 840 O O . IL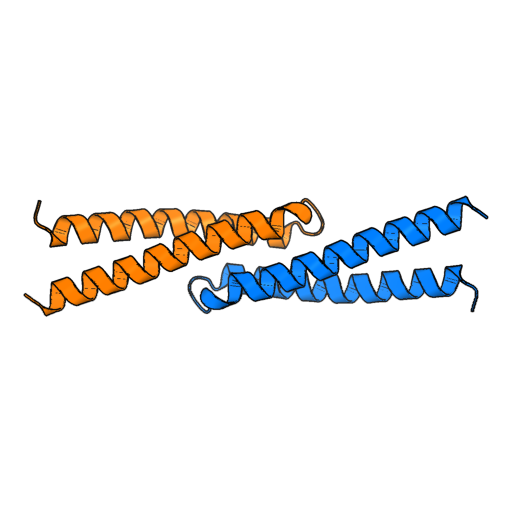E B 1 39 ? -0.194 0.894 -5.719 1 98.44 39 ILE B O 1
ATOM 844 N N . LYS B 1 40 ? 0.294 0.037 -7.73 1 97.56 40 LYS B N 1
ATOM 845 C CA . LYS B 1 40 ? 1.181 1.143 -8.086 1 97.56 40 LYS B CA 1
ATOM 846 C C . LYS B 1 40 ? 0.427 2.469 -8.094 1 97.56 40 LYS B C 1
ATOM 848 O O . LYS B 1 40 ? 0.886 3.455 -7.516 1 97.56 40 LYS B O 1
ATOM 853 N N . VAL B 1 41 ? -0.717 2.455 -8.656 1 97.75 41 VAL B N 1
ATOM 854 C CA . VAL B 1 41 ? -1.463 3.697 -8.828 1 97.75 41 VAL B CA 1
ATOM 855 C C . VAL B 1 41 ? -1.969 4.188 -7.473 1 97.75 41 VAL B C 1
ATOM 857 O O . VAL B 1 41 ? -1.892 5.383 -7.172 1 97.75 41 VAL B O 1
ATOM 860 N N . VAL B 1 42 ? -2.494 3.252 -6.602 1 98.25 42 VAL B N 1
ATOM 861 C CA . VAL B 1 42 ? -3.012 3.621 -5.285 1 98.25 42 VAL B CA 1
ATOM 862 C C . VAL B 1 42 ? -1.867 4.082 -4.391 1 98.25 42 VAL B C 1
ATOM 864 O O . VAL B 1 42 ? -1.996 5.074 -3.668 1 98.25 42 VAL B O 1
ATOM 867 N N . ALA B 1 43 ? -0.764 3.424 -4.5 1 98.44 43 ALA B N 1
ATOM 868 C CA . ALA B 1 43 ? 0.405 3.781 -3.701 1 98.44 43 ALA B CA 1
ATOM 869 C C . ALA B 1 43 ? 0.95 5.148 -4.109 1 98.44 43 ALA B C 1
ATOM 871 O O . ALA B 1 43 ? 1.312 5.957 -3.254 1 98.44 43 ALA B O 1
ATOM 872 N N . GLU B 1 44 ? 1.058 5.395 -5.41 1 97.94 44 GLU B N 1
ATOM 873 C CA . GLU B 1 44 ? 1.536 6.684 -5.898 1 97.94 44 GLU B CA 1
ATOM 874 C C . GLU B 1 44 ? 0.625 7.82 -5.445 1 97.94 44 GLU B C 1
ATOM 876 O O . GLU B 1 44 ? 1.103 8.883 -5.035 1 97.94 44 GLU B O 1
ATOM 881 N N . ARG B 1 45 ? -0.67 7.578 -5.504 1 98.12 45 ARG B N 1
ATOM 882 C CA . ARG B 1 45 ? -1.63 8.57 -5.035 1 98.12 45 ARG B CA 1
ATOM 883 C C . ARG B 1 45 ? -1.473 8.82 -3.539 1 98.12 45 ARG B C 1
ATOM 885 O O . ARG B 1 45 ? -1.476 9.969 -3.094 1 98.12 45 ARG B O 1
ATOM 892 N N . THR B 1 46 ? -1.294 7.75 -2.795 1 98.69 46 THR B N 1
ATOM 893 C CA . THR B 1 46 ? -1.134 7.863 -1.349 1 98.69 46 THR B CA 1
ATOM 894 C C . THR B 1 46 ? 0.151 8.609 -1.004 1 98.69 46 THR B C 1
ATOM 896 O O . THR B 1 46 ? 0.138 9.531 -0.187 1 98.69 46 THR B O 1
ATOM 899 N N . PHE B 1 47 ? 1.201 8.328 -1.683 1 98.56 47 PHE B N 1
ATOM 900 C CA . PHE B 1 47 ? 2.477 9.008 -1.474 1 98.56 47 PHE B CA 1
ATOM 901 C C . PHE B 1 47 ? 2.346 10.5 -1.742 1 98.56 47 PHE B C 1
ATOM 903 O O . PHE B 1 47 ? 2.803 11.32 -0.944 1 98.56 47 PHE B O 1
ATOM 910 N N . ALA B 1 48 ? 1.726 10.828 -2.848 1 98.5 48 ALA B N 1
ATOM 911 C CA . ALA B 1 48 ? 1.604 12.227 -3.256 1 98.5 48 ALA B CA 1
ATOM 912 C C . ALA B 1 48 ? 0.829 13.031 -2.219 1 98.5 48 ALA B C 1
ATOM 914 O O . ALA B 1 48 ? 1.2 14.164 -1.9 1 98.5 48 ALA B O 1
ATOM 915 N N . VAL B 1 49 ? -0.192 12.383 -1.666 1 98.31 49 VAL B N 1
ATOM 916 C CA . VAL B 1 49 ? -1.022 13.086 -0.696 1 98.31 49 VAL B CA 1
ATOM 917 C C . VAL B 1 49 ? -0.229 13.328 0.586 1 98.31 49 VAL B C 1
ATOM 919 O O . VAL B 1 49 ? -0.27 14.422 1.152 1 98.31 49 VAL B O 1
ATOM 922 N N . PHE B 1 50 ? 0.514 12.367 1 1 98.56 50 PHE B N 1
ATOM 923 C CA . PHE B 1 50 ? 1.275 12.516 2.234 1 98.56 50 PHE B CA 1
ATOM 924 C C . PHE B 1 50 ? 2.451 13.469 2.033 1 98.56 50 PHE B C 1
ATOM 926 O O . PHE B 1 50 ? 2.826 14.203 2.947 1 98.56 50 PHE B O 1
ATOM 933 N N . ALA B 1 51 ? 3.027 13.484 0.836 1 98.19 51 ALA B N 1
ATOM 934 C CA . ALA B 1 51 ? 4.082 14.438 0.523 1 98.19 51 ALA B CA 1
ATOM 935 C C . ALA B 1 51 ? 3.555 15.875 0.565 1 98.19 51 ALA B C 1
ATOM 937 O O . ALA B 1 51 ? 4.207 16.766 1.105 1 98.19 51 ALA B O 1
ATOM 938 N N . GLU B 1 52 ? 2.416 16 0.001 1 98.19 52 GLU B N 1
ATOM 939 C CA . GLU B 1 52 ? 1.789 17.328 0.026 1 98.19 52 GLU B CA 1
ATOM 940 C C . GLU B 1 52 ? 1.446 17.75 1.452 1 98.19 52 GLU B C 1
ATOM 942 O O . GLU B 1 52 ? 1.646 18.906 1.827 1 98.19 52 GLU B O 1
ATOM 947 N N . LEU B 1 53 ? 0.9 16.797 2.229 1 98.31 53 LEU B N 1
ATOM 948 C CA . LEU B 1 53 ? 0.562 17.062 3.621 1 98.31 53 LEU B CA 1
ATOM 949 C C . LEU B 1 53 ? 1.803 17.453 4.414 1 98.31 53 LEU B C 1
ATOM 951 O O . LEU B 1 53 ? 1.778 18.422 5.172 1 98.31 53 LEU B O 1
ATOM 955 N N . ASP B 1 54 ? 2.82 16.75 4.234 1 97.44 54 ASP B N 1
ATOM 956 C CA . ASP B 1 54 ? 4.074 17.031 4.93 1 97.44 54 ASP B CA 1
ATOM 957 C C . ASP B 1 54 ? 4.598 18.422 4.582 1 97.44 54 ASP B C 1
ATOM 959 O O . ASP B 1 54 ? 5.023 19.172 5.465 1 97.44 54 ASP B O 1
ATOM 963 N N . ALA B 1 55 ? 4.57 18.734 3.291 1 97.56 55 ALA B N 1
ATOM 964 C CA . ALA B 1 55 ? 5.012 20.047 2.836 1 97.56 55 ALA B CA 1
ATOM 965 C C . ALA B 1 55 ? 4.152 21.156 3.438 1 97.56 55 ALA B C 1
ATOM 967 O O . ALA B 1 55 ? 4.672 22.188 3.881 1 97.56 55 ALA B O 1
ATOM 968 N N . ALA B 1 56 ? 2.871 20.891 3.477 1 97.62 56 ALA B N 1
ATOM 969 C CA . ALA B 1 56 ? 1.945 21.891 4.008 1 97.62 56 ALA B CA 1
ATOM 970 C C . ALA B 1 56 ? 2.162 22.094 5.504 1 97.62 56 ALA B C 1
ATOM 972 O O . ALA B 1 56 ? 2.102 23.219 5.996 1 97.62 56 ALA B O 1
ATOM 973 N N . LYS B 1 57 ? 2.428 21.047 6.215 1 97.31 57 LYS B N 1
ATOM 974 C CA . LYS B 1 57 ? 2.693 21.141 7.648 1 97.31 57 LYS B CA 1
ATOM 975 C C . LYS B 1 57 ? 3.975 21.922 7.918 1 97.31 57 LYS B C 1
ATOM 977 O O . LYS B 1 57 ? 4.035 22.719 8.859 1 97.31 57 LYS B O 1
ATOM 982 N N . ARG B 1 58 ? 4.922 21.719 7.086 1 96.5 58 ARG B N 1
ATOM 983 C CA . ARG B 1 58 ? 6.176 22.469 7.223 1 96.5 58 ARG B CA 1
ATOM 984 C C . ARG B 1 58 ? 5.965 23.953 6.957 1 96.5 58 ARG B C 1
ATOM 986 O O . ARG B 1 58 ? 6.504 24.797 7.672 1 96.5 58 ARG B O 1
ATOM 993 N N . ASP B 1 59 ? 5.184 24.188 5.961 1 95.88 59 ASP B N 1
ATOM 994 C CA . ASP B 1 59 ? 4.859 25.578 5.645 1 95.88 59 ASP B CA 1
ATOM 995 C C . ASP B 1 59 ? 4.113 26.25 6.797 1 95.88 59 ASP B C 1
ATOM 997 O O . ASP B 1 59 ? 4.391 27.406 7.137 1 95.88 59 ASP B O 1
ATOM 1001 N N . LEU B 1 60 ? 3.16 25.594 7.398 1 95.69 60 LEU B N 1
ATOM 1002 C CA . LEU B 1 60 ? 2.379 26.109 8.516 1 95.69 60 LEU B CA 1
ATOM 1003 C C . LEU B 1 60 ? 3.27 26.359 9.727 1 95.69 60 LEU B C 1
ATOM 1005 O O . LEU B 1 60 ? 3.188 27.422 10.344 1 95.69 60 LEU B O 1
ATOM 1009 N N . ALA B 1 61 ? 4.156 25.406 10.008 1 94.88 61 ALA B N 1
ATOM 1010 C CA . ALA B 1 61 ? 5.074 25.562 11.133 1 94.88 61 ALA B CA 1
ATOM 1011 C C . ALA B 1 61 ? 5.992 26.766 10.938 1 94.88 61 ALA B C 1
ATOM 1013 O O . ALA B 1 61 ? 6.23 27.531 11.875 1 94.88 61 ALA B O 1
ATOM 1014 N N . ALA B 1 62 ? 6.434 26.938 9.68 1 93.88 62 ALA B N 1
ATOM 1015 C CA . ALA B 1 62 ? 7.324 28.047 9.352 1 93.88 62 ALA B CA 1
ATOM 1016 C C . ALA B 1 62 ? 6.605 29.391 9.5 1 93.88 62 ALA B C 1
ATOM 1018 O O . ALA B 1 62 ? 7.199 30.375 9.945 1 93.88 62 ALA B O 1
ATOM 1019 N N . SER B 1 63 ? 5.32 29.422 9.195 1 90.38 63 SER B N 1
ATOM 1020 C CA . SER B 1 63 ? 4.527 30.641 9.25 1 90.38 63 SER B CA 1
ATOM 1021 C C . SER B 1 63 ? 4.168 31 10.695 1 90.38 63 SER B C 1
ATOM 1023 O O . SER B 1 63 ? 4 32.188 11.023 1 90.38 63 SER B O 1
ATOM 1025 N N . GLU B 1 64 ? 4 30.016 11.523 1 89.5 64 GLU B N 1
ATOM 1026 C CA . GLU B 1 64 ? 3.684 30.25 12.93 1 89.5 64 GLU B CA 1
ATOM 1027 C C . GLU B 1 64 ? 4.898 30.766 13.688 1 89.5 64 GLU B C 1
ATOM 1029 O O . GLU B 1 64 ? 4.758 31.547 14.633 1 89.5 64 GLU B O 1
ATOM 1034 N N . THR B 1 65 ? 6.086 30.328 13.242 1 86.5 65 THR B N 1
ATOM 1035 C CA . THR B 1 65 ? 7.309 30.75 13.914 1 86.5 65 THR B CA 1
ATOM 1036 C C . THR B 1 65 ? 7.73 32.156 13.445 1 86.5 65 THR B C 1
ATOM 1038 O O . THR B 1 65 ? 8.398 32.875 14.172 1 86.5 65 THR B O 1
ATOM 1041 N N . ALA B 1 66 ? 7.418 32.5 12.328 1 82.38 66 ALA B N 1
ATOM 1042 C CA . ALA B 1 66 ? 7.793 33.812 11.773 1 82.38 66 ALA B CA 1
ATOM 1043 C C . ALA B 1 66 ? 6.922 34.938 12.352 1 82.38 66 ALA B C 1
ATOM 1045 O O . ALA B 1 66 ? 7.258 36.094 12.234 1 82.38 66 ALA B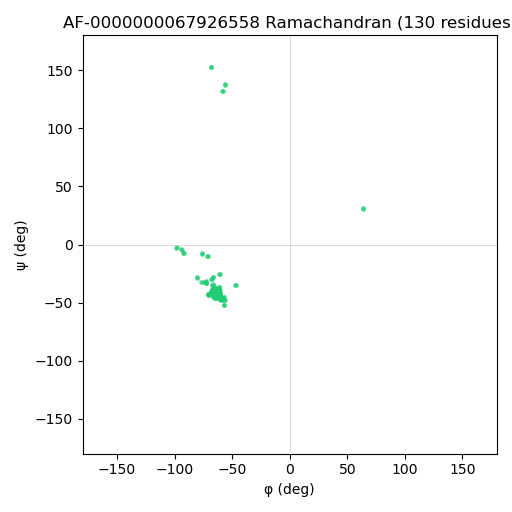 O 1
ATOM 1046 N N . ARG B 1 67 ? 5.871 34.625 13.117 1 67.44 67 ARG B N 1
ATOM 1047 C CA . ARG B 1 67 ? 5.035 35.656 13.742 1 67.44 67 ARG B CA 1
ATOM 1048 C C . ARG B 1 67 ? 5.438 35.875 15.203 1 67.44 67 ARG B C 1
ATOM 1050 O O . ARG B 1 67 ? 5.48 37 15.68 1 67.44 67 ARG B O 1
#

Secondary structure (DSSP, 8-state):
--HHHHHHHHHHHHHHHHHHHHHHHHHHHHHTTTTGGGHHHHHHHHHHHHHHHHHHHHHHHHHHH--/--HHHHHHHHHHHHHHHHHHHHHHHHHHHHHTTTTGGGHHHHHHHHHHHHHHHHHHHHHHHHHHH--

Organism: Mesorhizobium plurifarium (NCBI:txid69974)

Foldseek 3Di:
DDPLVVLVVVLVVLVVVLVVLVVVQVVVVVPPPVPVVCNVVSVVSNVVSVVVNVVSVVVSVVVVVVD/DDPLVVLVVVLVVLVVVLVVLVVVQVVVVVPPPVPVVCNVVSVVSNVVSVVVNVVSVVVNVVVVVVD

Sequence (134 aa):
MSNLEELQKKVRKLQSRAGTAKMELHDLAEDLPVNWTQIKVVAERTFAVFAELDAAKRDLAASETARMSNLEELQKKVRKLQSRAGTAKMELHDLAEDLPVNWTQIKVVAERTFAVFAELDAAKRDLAASETAR

Radius of gyration: 20.57 Å; Cα contacts (8 Å, |Δi|>4): 114; chains: 2; bounding box: 21×69×37 Å

Solvent-accessible surface area (backbone atoms only — not comparable to full-atom values): 7028 Å² total; per-residue (Å²): 130,52,74,66,56,51,43,52,50,49,40,52,52,34,50,52,52,34,50,51,35,36,50,51,44,26,51,47,34,69,47,56,73,57,70,48,86,46,38,59,61,49,31,52,52,33,38,52,39,48,52,50,36,51,51,42,49,51,52,42,54,51,56,60,66,73,101,129,52,74,63,56,52,42,52,50,50,42,51,54,34,50,52,52,35,52,52,36,34,50,51,44,28,53,47,33,70,47,55,73,57,69,47,88,46,36,58,62,49,32,52,52,34,39,51,38,47,51,50,36,52,53,41,49,50,52,43,54,53,56,63,69,74,105

Nearest PDB structures (foldseek):
  3csx-assembly2_B  TM=9.886E-01  e=2.538E-03  unc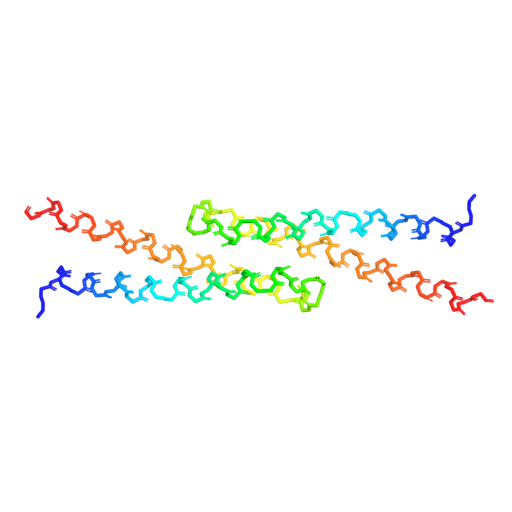lassified
  2js5-assembly1_A  TM=8.634E-01  e=1.603E-03  Methylococcus capsulatus
  6dma-assembly1_A  TM=7.442E-01  e=1.807E+00  synthetic construct
  6dkm-assembly3_F  TM=7.940E-01  e=2.680E+00  synthetic construct
  5xg2-assembly1_A  TM=4.732E-01  e=2.200E+00  Pyrococcus yayanosii CH1

pLDDT: mean 95.3, std 5.74, range [67.38, 98.69]

InterPro domains:
  IPR007774 Putative nitrogen fixation protein [PF05082] (3-64)
  IPR007774 Putative nitrogen fixation protein [PIRSF037676] (1-66)
  IPR029012 Helix hairpin bin domain superfamily [G3DSA:1.10.287.660] (1-66)